Protein AF-A0A2T4IS53-F1 (afdb_monomer)

Organism: NCBI:txid1776423

Secondary structure (DSSP, 8-state):
------S-----HHHHHHHHHHHHHHHHTT---GGGHHHHHHHHHHHHH--S---HHHHHHHHT-

Sequence (65 aa):
MQDDTSPDAFISALDLDILRNAFRSSVAEGLIGESHWIQHAKDLVRELTGRVDADETIISKIIGR

Foldseek 3Di:
DDDPPDVPPPQDPVNLVVLLVVLVVCVVVVVDDPVCLLVVSQVSCCVSPVDNDDDPVSSCSSVVD

Structure (mmCIF, N/CA/C/O backbone):
data_AF-A0A2T4IS53-F1
#
_entry.id   AF-A0A2T4IS53-F1
#
loop_
_atom_site.group_PDB
_atom_site.id
_atom_site.type_symbol
_atom_site.label_atom_id
_atom_site.label_alt_id
_atom_site.label_comp_id
_atom_site.label_asym_id
_atom_site.label_entity_id
_atom_site.label_seq_id
_atom_site.pdbx_PDB_ins_code
_atom_site.Cartn_x
_atom_site.Cartn_y
_atom_site.Cartn_z
_atom_site.occupancy
_atom_site.B_iso_or_equiv
_atom_site.auth_seq_id
_atom_site.auth_comp_id
_atom_site.auth_asym_id
_atom_site.auth_atom_id
_atom_site.pdbx_PDB_model_num
ATOM 1 N N . MET A 1 1 ? 29.961 -9.400 -23.838 1.00 55.12 1 MET A N 1
ATOM 2 C CA . MET A 1 1 ? 29.527 -8.926 -22.510 1.00 55.12 1 MET A CA 1
ATOM 3 C C . MET A 1 1 ? 28.062 -9.282 -22.394 1.00 55.12 1 MET A C 1
ATOM 5 O O . MET A 1 1 ? 27.321 -8.964 -23.312 1.00 55.12 1 MET A O 1
ATOM 9 N N . GLN A 1 2 ? 27.728 -10.094 -21.395 1.00 49.50 2 GLN A N 1
ATOM 10 C CA . GLN A 1 2 ? 26.389 -10.624 -21.146 1.00 49.50 2 GLN A CA 1
ATOM 11 C C . GLN A 1 2 ? 25.516 -9.605 -20.405 1.00 49.50 2 GLN A C 1
ATOM 13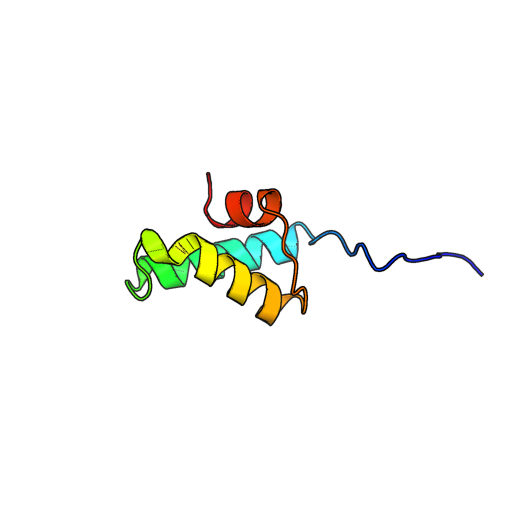 O O . GLN A 1 2 ? 26.044 -8.717 -19.740 1.00 49.50 2 GLN A O 1
ATOM 18 N N . ASP A 1 3 ? 24.212 -9.849 -20.525 1.00 45.75 3 ASP A N 1
ATOM 19 C CA . ASP A 1 3 ? 23.059 -9.236 -19.868 1.00 45.75 3 ASP A CA 1
ATOM 20 C C . ASP A 1 3 ? 22.669 -7.819 -20.300 1.00 45.75 3 ASP A C 1
ATOM 22 O O . ASP A 1 3 ? 23.004 -6.801 -19.698 1.00 45.75 3 ASP A O 1
ATOM 26 N N . ASP A 1 4 ? 21.857 -7.809 -21.357 1.00 50.69 4 ASP A N 1
ATOM 27 C CA . ASP A 1 4 ? 20.814 -6.819 -21.598 1.00 50.69 4 ASP A CA 1
ATOM 28 C C . ASP A 1 4 ? 19.775 -6.938 -20.464 1.00 50.69 4 ASP A C 1
ATOM 30 O O . ASP A 1 4 ? 18.724 -7.566 -20.599 1.00 50.69 4 ASP A O 1
ATOM 34 N N . THR A 1 5 ? 20.110 -6.413 -19.282 1.00 51.78 5 THR A N 1
ATOM 35 C CA . THR A 1 5 ? 19.146 -6.254 -18.191 1.00 51.78 5 THR A CA 1
ATOM 36 C C . THR A 1 5 ? 18.207 -5.126 -18.585 1.00 51.78 5 THR A C 1
ATOM 38 O O . THR A 1 5 ? 18.406 -3.961 -18.236 1.00 51.78 5 THR A O 1
ATOM 41 N N . SER A 1 6 ? 17.174 -5.470 -19.346 1.00 49.75 6 SER A N 1
ATOM 42 C CA . SER A 1 6 ? 15.980 -4.640 -19.456 1.00 49.75 6 SER A CA 1
ATOM 43 C C . SER A 1 6 ? 15.528 -4.255 -18.033 1.00 49.75 6 SER A C 1
ATOM 45 O O . SER A 1 6 ? 15.455 -5.135 -17.174 1.00 49.75 6 SER A O 1
ATOM 47 N N . PRO A 1 7 ? 15.207 -2.981 -17.733 1.00 49.41 7 PRO A N 1
ATOM 48 C CA . PRO A 1 7 ? 14.794 -2.533 -16.397 1.00 49.41 7 PRO A CA 1
ATOM 49 C C . PRO A 1 7 ? 13.387 -3.013 -15.996 1.00 49.41 7 PRO A C 1
ATOM 51 O O . PRO A 1 7 ? 12.743 -2.434 -15.118 1.00 49.41 7 PRO A O 1
ATOM 54 N N . ASP A 1 8 ? 12.933 -4.133 -16.556 1.00 50.25 8 ASP A N 1
ATOM 55 C CA . ASP A 1 8 ? 11.845 -4.947 -16.027 1.00 50.25 8 ASP A CA 1
ATOM 56 C C . ASP A 1 8 ? 12.358 -5.734 -14.802 1.00 50.25 8 ASP A C 1
ATOM 58 O O . ASP A 1 8 ? 12.350 -6.956 -14.726 1.00 50.25 8 ASP A O 1
ATOM 62 N N . ALA A 1 9 ? 12.914 -4.997 -13.838 1.00 57.12 9 ALA A N 1
ATOM 63 C CA . ALA A 1 9 ? 13.331 -5.445 -12.516 1.00 57.12 9 ALA A CA 1
ATOM 64 C C . ALA A 1 9 ? 12.153 -6.029 -11.713 1.00 57.12 9 ALA A C 1
ATOM 66 O O . ALA A 1 9 ? 11.633 -5.389 -10.803 1.00 57.12 9 ALA A O 1
ATOM 67 N N . PHE A 1 10 ? 11.702 -7.231 -12.068 1.00 68.81 10 PHE A N 1
ATOM 68 C CA . PHE A 1 10 ? 10.766 -8.031 -11.282 1.00 68.81 10 PHE A CA 1
ATOM 69 C C . PHE A 1 10 ? 11.032 -7.847 -9.780 1.00 68.81 10 PHE A C 1
ATOM 71 O O . PHE A 1 10 ? 12.148 -8.072 -9.315 1.00 68.81 10 PHE A O 1
ATOM 78 N N . ILE A 1 11 ? 10.012 -7.415 -9.027 1.00 74.56 11 ILE A N 1
ATOM 79 C CA . ILE A 1 11 ? 10.118 -7.274 -7.570 1.00 74.56 11 ILE A CA 1
ATOM 80 C C . ILE A 1 11 ? 10.500 -8.642 -7.004 1.00 74.56 11 ILE A C 1
ATOM 82 O O . ILE A 1 11 ? 9.793 -9.630 -7.236 1.00 74.56 11 ILE A O 1
ATOM 86 N N . SER A 1 12 ? 11.619 -8.703 -6.282 1.00 84.56 12 SER A N 1
ATOM 87 C CA . SER A 1 12 ? 12.071 -9.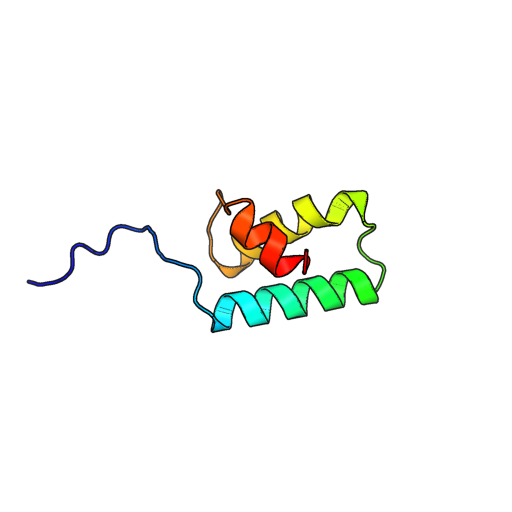948 -5.671 1.00 84.56 12 SER A CA 1
ATOM 88 C C . SER A 1 12 ? 11.053 -10.434 -4.642 1.00 84.56 12 SER A C 1
ATOM 90 O O . SER A 1 12 ? 10.322 -9.650 -4.034 1.00 84.56 12 SER A O 1
ATOM 92 N N . ALA A 1 13 ? 11.029 -11.742 -4.386 1.00 84.94 13 ALA A N 1
ATOM 93 C CA . ALA A 1 13 ? 10.197 -12.305 -3.325 1.00 84.94 13 ALA A CA 1
ATOM 94 C C . ALA A 1 13 ? 10.499 -11.667 -1.955 1.00 84.94 13 ALA A C 1
ATOM 96 O O . ALA A 1 13 ? 9.586 -11.501 -1.151 1.00 84.94 13 ALA A O 1
ATOM 97 N N . LEU A 1 14 ? 11.758 -11.271 -1.723 1.00 87.56 14 LEU A N 1
ATOM 98 C CA . LEU A 1 14 ? 12.176 -10.565 -0.513 1.00 87.56 14 LEU A CA 1
ATOM 99 C C . LEU A 1 14 ? 11.567 -9.158 -0.427 1.00 87.56 14 LEU A C 1
ATOM 101 O O . LEU A 1 14 ? 10.967 -8.821 0.588 1.00 87.56 14 LEU A O 1
ATOM 105 N N . ASP A 1 15 ? 11.675 -8.361 -1.493 1.00 86.94 15 ASP A N 1
ATOM 106 C CA . ASP A 1 15 ? 11.093 -7.013 -1.542 1.00 86.94 15 ASP A CA 1
ATOM 107 C C . ASP A 1 15 ? 9.576 -7.061 -1.342 1.00 86.94 15 ASP A C 1
ATOM 109 O O . ASP A 1 15 ? 9.008 -6.255 -0.608 1.00 86.94 15 ASP A O 1
ATOM 113 N N . LEU A 1 16 ? 8.913 -8.054 -1.943 1.00 87.69 16 LEU A N 1
ATOM 114 C CA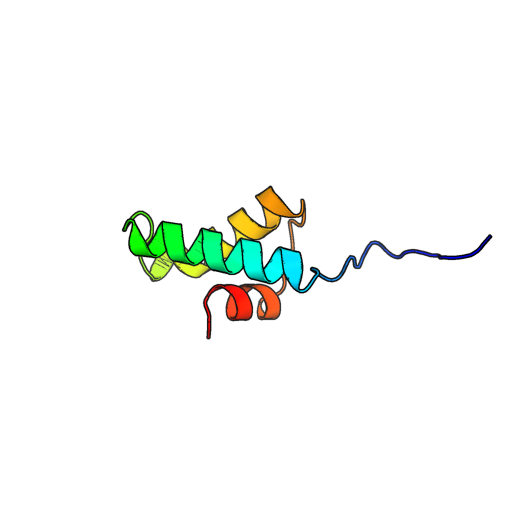 . LEU A 1 16 ? 7.477 -8.255 -1.782 1.00 87.69 16 LEU A CA 1
ATOM 115 C C . LEU A 1 16 ? 7.089 -8.586 -0.331 1.00 87.69 16 LEU A C 1
ATOM 117 O O . LEU A 1 16 ? 6.046 -8.127 0.137 1.00 87.69 16 LEU A O 1
ATOM 121 N N . ASP A 1 17 ? 7.898 -9.373 0.380 1.00 90.75 17 ASP A N 1
ATOM 122 C CA . ASP A 1 17 ? 7.658 -9.700 1.790 1.00 90.75 17 ASP A CA 1
ATOM 123 C C . ASP A 1 17 ? 7.828 -8.467 2.691 1.00 90.75 17 ASP A C 1
ATOM 125 O O . ASP A 1 17 ? 6.966 -8.176 3.526 1.00 90.75 17 ASP A O 1
ATOM 129 N N . ILE A 1 18 ? 8.870 -7.668 2.436 1.00 91.44 18 ILE A N 1
ATOM 130 C CA . ILE A 1 18 ? 9.106 -6.389 3.121 1.00 91.44 18 ILE A CA 1
ATOM 131 C C . ILE A 1 18 ? 7.926 -5.435 2.892 1.00 91.44 18 ILE A C 1
ATOM 133 O O . ILE A 1 18 ? 7.381 -4.893 3.856 1.00 91.44 18 ILE A O 1
ATOM 137 N N . LEU A 1 19 ? 7.488 -5.275 1.639 1.00 91.94 19 LEU A N 1
ATOM 138 C CA . LEU A 1 19 ? 6.347 -4.434 1.262 1.00 91.94 19 LEU A CA 1
ATOM 139 C C . LEU A 1 19 ? 5.056 -4.868 1.962 1.00 91.94 19 LEU A C 1
ATOM 141 O O . LEU A 1 19 ? 4.329 -4.032 2.499 1.00 91.94 19 LEU A O 1
ATOM 145 N N . ARG A 1 20 ? 4.782 -6.177 2.001 1.00 92.12 20 ARG A N 1
ATOM 146 C CA . ARG A 1 20 ? 3.629 -6.742 2.718 1.00 92.12 20 ARG A CA 1
ATOM 147 C C . ARG A 1 20 ? 3.679 -6.444 4.204 1.00 92.12 20 ARG A C 1
ATOM 149 O O . ARG A 1 20 ? 2.662 -6.063 4.779 1.00 92.12 20 ARG A O 1
ATOM 156 N N . ASN A 1 21 ? 4.834 -6.633 4.832 1.00 92.62 21 ASN A N 1
ATOM 157 C CA . ASN A 1 21 ? 4.970 -6.398 6.260 1.00 92.62 21 ASN A CA 1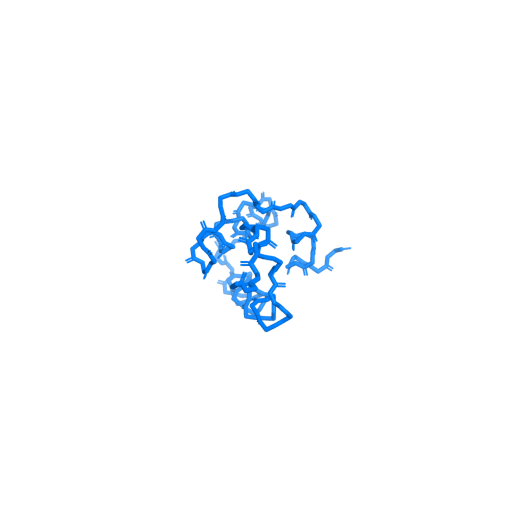
ATOM 158 C C . ASN A 1 21 ? 4.826 -4.906 6.595 1.00 92.62 21 ASN A C 1
ATOM 160 O O . ASN A 1 21 ? 4.098 -4.565 7.525 1.00 92.62 21 ASN A O 1
ATOM 164 N N . ALA A 1 22 ? 5.436 -4.021 5.799 1.00 91.88 22 ALA A N 1
ATOM 165 C CA . ALA A 1 22 ? 5.286 -2.573 5.939 1.00 91.88 22 ALA A CA 1
ATOM 166 C C . ALA A 1 22 ? 3.819 -2.139 5.784 1.00 91.88 22 ALA A C 1
ATOM 168 O O . ALA A 1 22 ? 3.285 -1.446 6.649 1.00 91.88 22 ALA A O 1
ATOM 169 N N . PHE A 1 23 ? 3.142 -2.623 4.738 1.00 92.69 23 PHE A N 1
ATOM 170 C CA . PHE A 1 23 ? 1.720 -2.373 4.517 1.00 92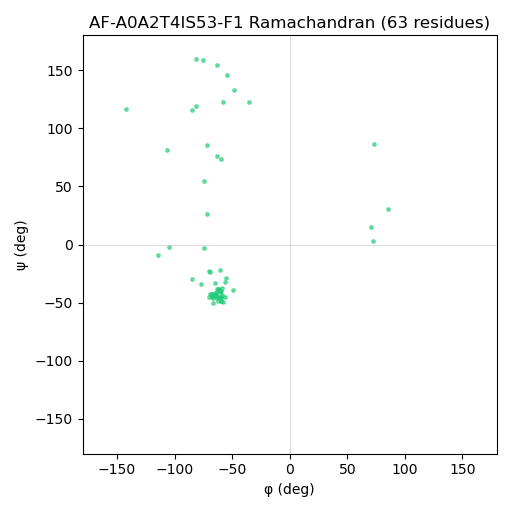.69 23 PHE A CA 1
ATOM 171 C C . PHE A 1 23 ? 0.867 -2.854 5.698 1.00 92.69 23 PHE A C 1
ATOM 173 O O . PHE A 1 23 ? 0.050 -2.098 6.226 1.00 92.69 23 PHE A O 1
ATOM 180 N N . ARG A 1 24 ? 1.080 -4.094 6.157 1.00 91.56 24 ARG A N 1
ATOM 181 C CA . ARG A 1 24 ? 0.317 -4.677 7.268 1.00 91.56 24 ARG A CA 1
ATOM 182 C C . ARG A 1 24 ? 0.512 -3.898 8.565 1.00 91.56 24 ARG A C 1
ATOM 184 O O . ARG A 1 24 ? -0.461 -3.728 9.294 1.00 91.56 24 ARG A O 1
ATOM 191 N N . SER A 1 25 ? 1.721 -3.410 8.835 1.00 91.88 25 SER A N 1
ATOM 192 C CA . SER A 1 25 ? 1.984 -2.529 9.976 1.00 91.88 25 SER A CA 1
ATOM 193 C C . SER A 1 25 ? 1.207 -1.219 9.858 1.00 91.88 25 SER A C 1
ATOM 195 O O . SER A 1 25 ? 0.462 -0.896 10.775 1.00 91.88 25 SER A O 1
ATOM 197 N N . SER A 1 26 ? 1.248 -0.531 8.710 1.00 87.69 26 SER A N 1
ATOM 198 C CA . SER A 1 26 ? 0.490 0.719 8.520 1.00 87.69 26 SER A CA 1
ATOM 199 C C . SER A 1 26 ? -1.023 0.542 8.702 1.00 87.69 26 SER A C 1
ATOM 201 O O . SER A 1 26 ? -1.692 1.413 9.260 1.00 87.69 26 SER A O 1
ATOM 203 N N . VAL A 1 27 ? -1.572 -0.591 8.254 1.00 88.75 27 VAL A N 1
ATOM 204 C CA . VAL A 1 27 ? -2.988 -0.933 8.460 1.00 88.75 27 VAL A CA 1
ATOM 205 C C . VAL A 1 27 ? -3.276 -1.252 9.930 1.00 88.75 27 VAL A C 1
ATOM 207 O O . VAL A 1 27 ? -4.257 -0.754 10.479 1.00 88.75 27 VAL A O 1
ATOM 210 N N . ALA A 1 28 ? -2.427 -2.050 10.585 1.00 88.44 28 ALA A N 1
ATOM 211 C CA . ALA A 1 28 ? -2.592 -2.434 11.989 1.00 88.44 28 ALA A CA 1
ATOM 212 C C . ALA A 1 28 ? -2.468 -1.242 12.951 1.00 88.44 28 ALA A C 1
ATOM 214 O O . ALA A 1 28 ? -3.167 -1.190 13.960 1.00 88.44 28 ALA A O 1
ATOM 215 N N . GLU A 1 29 ? -1.626 -0.266 12.616 1.00 88.94 29 GLU A N 1
ATOM 216 C CA . GLU A 1 29 ? -1.485 0.998 13.343 1.00 88.94 29 GLU A CA 1
ATOM 217 C C . GLU A 1 29 ? -2.662 1.961 13.097 1.00 88.94 29 GLU A C 1
ATOM 219 O O . GLU A 1 29 ? -2.724 3.034 13.694 1.00 88.94 29 GLU A O 1
ATOM 224 N N . GLY A 1 30 ? -3.620 1.589 12.238 1.00 83.06 30 GLY A N 1
ATOM 225 C CA . GLY A 1 30 ? -4.810 2.389 11.951 1.00 83.06 30 GLY A CA 1
ATOM 226 C C . GLY A 1 30 ? -4.515 3.660 11.156 1.00 83.06 30 GLY A C 1
ATOM 227 O O . GLY A 1 30 ? -5.368 4.540 11.067 1.00 83.06 30 GLY A O 1
ATOM 228 N N . LEU A 1 31 ? -3.324 3.760 10.560 1.00 81.75 31 LEU A N 1
ATOM 229 C CA . LEU A 1 31 ? -2.911 4.928 9.787 1.00 81.75 31 LEU A CA 1
ATOM 230 C C . LEU A 1 31 ? -3.708 5.039 8.479 1.00 81.75 31 LEU A C 1
ATOM 232 O O . LEU A 1 31 ? -3.811 6.126 7.911 1.00 81.75 31 LEU A O 1
ATOM 236 N N . ILE A 1 32 ? -4.260 3.918 7.987 1.00 87.38 32 ILE A N 1
ATOM 237 C CA . ILE A 1 32 ? -4.802 3.811 6.628 1.00 87.38 32 ILE A CA 1
ATOM 238 C C . ILE A 1 32 ? -6.067 2.954 6.586 1.00 87.38 32 ILE A C 1
ATOM 240 O O . ILE A 1 32 ? -6.042 1.748 6.829 1.00 87.38 32 ILE A O 1
ATOM 244 N N . GLY A 1 33 ? -7.182 3.582 6.210 1.00 86.19 33 GLY A N 1
ATOM 245 C CA . GLY A 1 33 ? -8.444 2.893 5.930 1.00 86.19 33 GLY A CA 1
ATOM 246 C C . GLY A 1 33 ? -8.442 2.164 4.581 1.00 86.19 33 GLY A C 1
ATOM 247 O O . GLY A 1 33 ? -7.688 2.528 3.680 1.00 86.19 33 GLY A O 1
ATOM 248 N N . GLU A 1 34 ? -9.326 1.174 4.424 1.00 86.44 34 GLU A N 1
ATOM 249 C CA . GLU A 1 34 ? -9.430 0.305 3.233 1.00 86.44 34 GLU A CA 1
ATOM 250 C C . GLU A 1 34 ? -9.473 1.064 1.901 1.00 86.44 34 GLU A C 1
ATOM 252 O O . GLU A 1 34 ? -8.814 0.677 0.936 1.00 86.44 34 GLU A O 1
ATOM 257 N N . SER A 1 35 ? -10.171 2.201 1.858 1.00 88.75 35 SER A N 1
ATOM 258 C CA . SER A 1 35 ? -10.260 3.060 0.669 1.00 88.75 35 SER A CA 1
ATOM 259 C C . SER A 1 35 ? -8.905 3.605 0.195 1.00 88.75 35 SER A C 1
ATOM 261 O O . SER A 1 35 ? -8.768 3.981 -0.967 1.00 88.75 35 SER A O 1
ATOM 263 N N . HIS A 1 36 ? -7.902 3.650 1.074 1.00 90.44 36 HIS A N 1
ATOM 264 C CA . HIS A 1 36 ? -6.560 4.161 0.790 1.00 90.44 36 HIS A CA 1
ATOM 265 C C . HIS A 1 36 ? -5.508 3.056 0.638 1.00 90.44 36 HIS A C 1
ATOM 267 O O . HIS A 1 36 ? -4.363 3.359 0.306 1.00 90.44 36 HIS A O 1
ATOM 273 N N . TRP A 1 37 ? -5.869 1.780 0.814 1.00 91.38 37 TRP A N 1
ATOM 274 C CA . TRP A 1 37 ? -4.919 0.663 0.751 1.00 91.38 37 TRP A CA 1
ATOM 275 C C . TRP A 1 37 ? -4.194 0.568 -0.591 1.00 91.38 37 TRP A C 1
ATOM 277 O O . TRP A 1 37 ? -2.980 0.393 -0.624 1.00 91.38 37 TRP A O 1
ATOM 287 N N . ILE A 1 38 ? -4.923 0.738 -1.696 1.00 90.69 38 ILE A N 1
ATOM 288 C CA . ILE A 1 38 ? -4.353 0.680 -3.049 1.00 90.69 38 ILE A CA 1
ATOM 289 C C . ILE A 1 38 ? -3.333 1.802 -3.255 1.00 90.69 38 ILE A C 1
ATOM 291 O O . ILE A 1 38 ? -2.247 1.556 -3.773 1.00 90.69 38 ILE A O 1
ATOM 295 N N . GLN A 1 39 ? -3.671 3.028 -2.847 1.00 91.44 39 GLN A N 1
ATOM 296 C CA . GLN A 1 39 ? -2.775 4.174 -2.998 1.00 91.44 39 GLN A CA 1
ATOM 297 C C . GLN A 1 39 ? -1.529 4.012 -2.122 1.00 91.44 39 GLN A C 1
ATOM 299 O O . GLN A 1 39 ? -0.419 4.227 -2.595 1.00 91.44 39 GLN A O 1
ATOM 304 N N . HIS A 1 40 ? -1.701 3.562 -0.877 1.00 91.88 40 HIS A N 1
ATOM 305 C CA . HIS A 1 40 ? -0.578 3.335 0.031 1.00 91.88 40 HIS A CA 1
ATOM 306 C C . HIS A 1 40 ? 0.363 2.236 -0.451 1.00 91.88 40 HIS A C 1
ATOM 308 O O . HIS A 1 40 ? 1.576 2.391 -0.405 1.00 91.88 40 HIS A O 1
ATOM 314 N N . ALA A 1 41 ? -0.181 1.128 -0.958 1.00 91.56 41 ALA A N 1
ATOM 315 C CA . ALA A 1 41 ? 0.634 0.056 -1.516 1.00 91.56 41 ALA A CA 1
ATOM 316 C C . ALA A 1 41 ? 1.455 0.539 -2.725 1.00 91.56 41 ALA A C 1
ATOM 318 O O . ALA A 1 41 ? 2.615 0.156 -2.860 1.00 91.56 41 ALA A O 1
ATOM 319 N N . LYS A 1 42 ? 0.887 1.403 -3.579 1.00 91.31 42 LYS A N 1
ATOM 320 C CA . LYS A 1 42 ? 1.623 2.024 -4.694 1.00 91.31 42 LYS A CA 1
ATOM 321 C C . LYS A 1 42 ? 2.746 2.925 -4.198 1.00 91.31 42 LYS A C 1
ATOM 323 O O . LYS A 1 42 ? 3.854 2.839 -4.722 1.00 91.31 42 LYS A O 1
ATOM 328 N N . ASP A 1 43 ? 2.472 3.747 -3.190 1.00 91.44 43 ASP A N 1
ATOM 329 C CA . ASP A 1 43 ? 3.480 4.643 -2.629 1.00 91.44 43 ASP A CA 1
ATOM 330 C C . ASP A 1 43 ? 4.619 3.851 -1.971 1.00 91.44 43 ASP A C 1
ATOM 332 O O . ASP A 1 43 ? 5.773 4.068 -2.317 1.00 91.44 43 ASP A O 1
ATOM 336 N N . LEU A 1 44 ? 4.308 2.814 -1.184 1.00 90.56 44 LEU A N 1
ATOM 337 C CA . LEU A 1 44 ? 5.304 1.900 -0.611 1.00 90.56 44 LEU A CA 1
ATOM 338 C C . LEU A 1 44 ? 6.189 1.238 -1.674 1.00 90.56 44 LEU A C 1
ATOM 340 O O . LEU A 1 44 ? 7.407 1.173 -1.505 1.00 90.56 44 LEU A O 1
ATOM 344 N N . VAL A 1 45 ? 5.604 0.747 -2.773 1.00 89.88 45 VAL A N 1
ATOM 345 C CA . VAL A 1 45 ? 6.389 0.165 -3.876 1.00 89.88 45 VAL A CA 1
ATOM 346 C C . VAL A 1 45 ? 7.315 1.216 -4.471 1.00 89.88 45 VAL A C 1
ATOM 348 O O . VAL A 1 45 ? 8.499 0.945 -4.679 1.00 89.88 45 VAL A O 1
ATOM 351 N N . ARG A 1 46 ? 6.802 2.419 -4.716 1.00 89.44 46 ARG A N 1
ATOM 352 C CA . ARG A 1 46 ? 7.582 3.519 -5.273 1.00 89.44 46 ARG A CA 1
ATOM 353 C C . ARG A 1 46 ? 8.704 3.967 -4.341 1.00 89.44 46 ARG A C 1
ATOM 355 O O . ARG A 1 46 ? 9.810 4.189 -4.821 1.00 89.44 46 ARG A O 1
ATOM 362 N N . GLU A 1 47 ? 8.456 4.064 -3.041 1.00 89.12 47 GLU A N 1
ATOM 363 C CA . GLU A 1 47 ? 9.455 4.474 -2.053 1.00 89.12 47 GLU A CA 1
ATOM 364 C C . GLU A 1 47 ? 10.551 3.420 -1.856 1.00 89.12 47 GLU A C 1
ATOM 366 O O . GLU A 1 47 ? 11.731 3.767 -1.808 1.00 89.12 47 GLU A O 1
ATOM 371 N N . LEU A 1 48 ? 10.190 2.135 -1.783 1.00 84.69 48 LEU A N 1
ATOM 372 C CA . LEU A 1 48 ? 11.146 1.060 -1.491 1.00 84.69 48 LEU A CA 1
ATOM 373 C C . LEU A 1 48 ? 11.884 0.540 -2.727 1.00 84.69 48 LEU A C 1
ATOM 375 O O . LEU A 1 48 ? 13.022 0.092 -2.612 1.00 84.69 48 LEU A O 1
ATOM 379 N N . THR A 1 49 ? 11.261 0.593 -3.907 1.00 82.69 49 THR A N 1
ATOM 380 C CA . THR A 1 49 ? 11.838 0.035 -5.147 1.00 82.69 49 THR A CA 1
ATOM 381 C C . THR A 1 49 ? 12.159 1.091 -6.205 1.00 82.69 49 THR A C 1
ATOM 383 O O . THR A 1 49 ? 12.759 0.771 -7.229 1.00 82.69 49 THR A O 1
ATOM 386 N N . GLY A 1 50 ? 11.741 2.346 -6.006 1.00 83.25 50 GLY A N 1
ATOM 387 C CA . GLY A 1 50 ? 11.861 3.409 -7.009 1.00 83.25 50 GLY A CA 1
ATOM 388 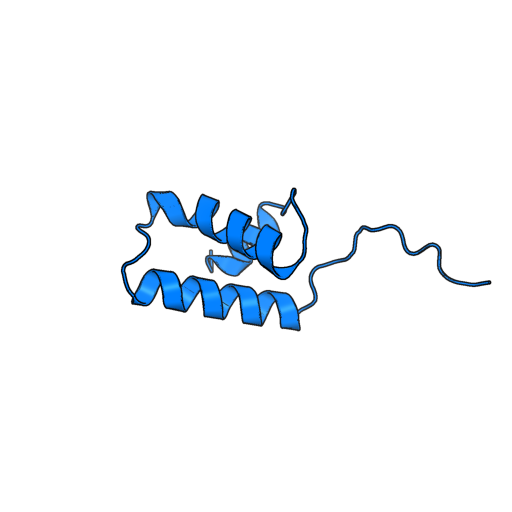C C . GLY A 1 50 ? 10.902 3.262 -8.198 1.00 83.25 50 GLY A C 1
ATOM 389 O O . GLY A 1 50 ? 10.953 4.069 -9.127 1.00 83.25 50 GLY A O 1
ATOM 390 N N . ARG A 1 51 ? 10.025 2.247 -8.202 1.00 80.12 51 ARG A N 1
ATOM 391 C CA . ARG A 1 51 ? 9.101 1.965 -9.310 1.00 80.12 51 ARG A CA 1
ATOM 392 C C . ARG A 1 51 ? 7.828 2.786 -9.196 1.00 80.12 51 ARG A C 1
ATOM 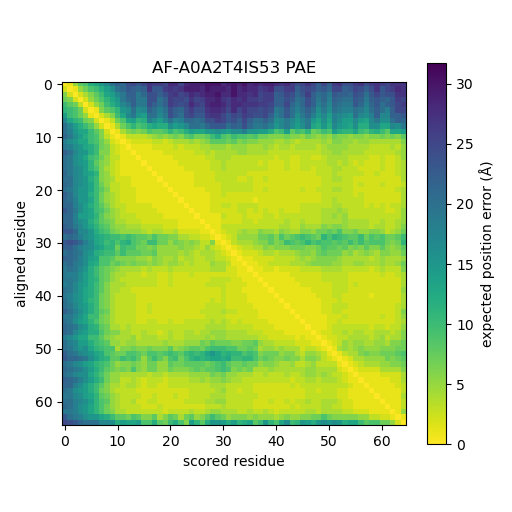394 O O . ARG A 1 51 ? 7.037 2.597 -8.281 1.00 80.12 51 ARG A O 1
ATOM 401 N N . VAL A 1 52 ? 7.621 3.673 -10.163 1.00 75.00 52 VAL A N 1
ATOM 402 C CA . VAL A 1 52 ? 6.429 4.530 -10.229 1.00 75.00 52 VAL A CA 1
ATOM 403 C C . VAL A 1 52 ? 5.204 3.756 -10.732 1.00 75.00 52 VAL A C 1
ATOM 405 O O . VAL A 1 52 ? 4.102 3.973 -10.234 1.00 75.00 52 VAL A O 1
ATOM 408 N N . ASP A 1 53 ? 5.405 2.798 -11.637 1.00 73.75 53 ASP A N 1
ATOM 409 C CA . ASP A 1 53 ? 4.343 1.980 -12.228 1.00 73.75 53 ASP A CA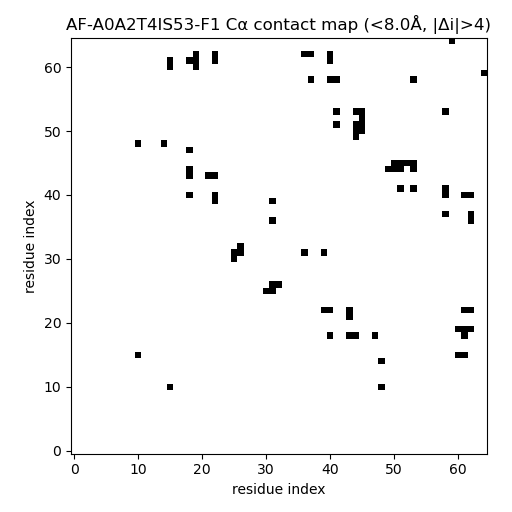 1
ATOM 410 C C . ASP A 1 53 ? 4.376 0.560 -11.657 1.00 73.75 53 ASP A C 1
ATOM 412 O O . ASP A 1 53 ? 4.946 -0.371 -12.225 1.00 73.75 53 ASP A O 1
ATOM 416 N N . ALA A 1 54 ? 3.794 0.403 -10.470 1.00 79.50 54 ALA A N 1
ATOM 417 C CA . ALA A 1 54 ? 3.544 -0.908 -9.890 1.00 79.50 54 ALA A CA 1
ATOM 418 C C . ALA A 1 54 ? 2.264 -1.513 -10.486 1.00 79.50 54 ALA A C 1
ATOM 420 O O . ALA A 1 54 ? 1.173 -0.966 -10.303 1.00 79.50 54 ALA A O 1
ATOM 421 N N . ASP A 1 55 ? 2.393 -2.662 -11.152 1.00 84.56 55 ASP A N 1
ATOM 422 C CA . ASP A 1 55 ? 1.261 -3.427 -11.682 1.00 84.56 55 ASP A CA 1
ATOM 423 C C . ASP A 1 55 ? 0.209 -3.752 -10.614 1.00 84.56 55 ASP A C 1
ATOM 425 O O . ASP A 1 55 ? 0.533 -4.091 -9.470 1.00 84.56 55 ASP A O 1
ATOM 429 N N . GLU A 1 56 ? -1.066 -3.784 -11.012 1.00 85.50 56 GLU A N 1
ATOM 430 C CA . GLU A 1 56 ? -2.180 -4.182 -10.135 1.00 85.50 56 GLU A CA 1
ATOM 431 C C . GLU A 1 56 ? -1.983 -5.569 -9.509 1.00 85.50 56 GLU A C 1
ATOM 433 O O . GLU A 1 56 ? -2.431 -5.817 -8.388 1.00 85.50 56 GLU A O 1
ATOM 438 N N . THR A 1 57 ? -1.257 -6.460 -10.187 1.00 87.25 57 THR A N 1
ATOM 439 C CA . THR A 1 57 ? -0.908 -7.785 -9.656 1.00 87.25 57 THR A CA 1
ATOM 440 C C . THR A 1 57 ? 0.010 -7.687 -8.436 1.00 87.25 57 THR A C 1
ATOM 442 O O . THR A 1 57 ? -0.171 -8.414 -7.458 1.00 87.25 57 THR A O 1
ATOM 445 N N . ILE A 1 58 ? 0.998 -6.789 -8.468 1.00 86.19 58 ILE A N 1
ATOM 446 C CA . ILE A 1 58 ? 1.908 -6.545 -7.341 1.00 86.19 58 ILE A CA 1
ATOM 447 C C . ILE A 1 58 ? 1.121 -5.930 -6.187 1.00 86.19 58 ILE A C 1
ATOM 449 O O . ILE A 1 58 ? 1.222 -6.394 -5.052 1.00 86.19 58 ILE A O 1
ATOM 453 N N . ILE A 1 59 ? 0.291 -4.934 -6.492 1.00 90.19 59 ILE A N 1
ATOM 454 C CA . ILE A 1 59 ? -0.535 -4.253 -5.497 1.00 90.19 59 ILE A CA 1
ATOM 455 C C . ILE A 1 59 ? -1.496 -5.234 -4.814 1.00 90.19 59 ILE A C 1
ATOM 457 O O . ILE A 1 59 ? -1.543 -5.285 -3.587 1.00 90.19 59 ILE A O 1
ATOM 461 N N . SER A 1 60 ? -2.172 -6.098 -5.573 1.00 90.00 60 SER A N 1
ATOM 462 C CA . SER A 1 60 ? -3.058 -7.134 -5.016 1.00 90.00 60 SER A CA 1
ATOM 46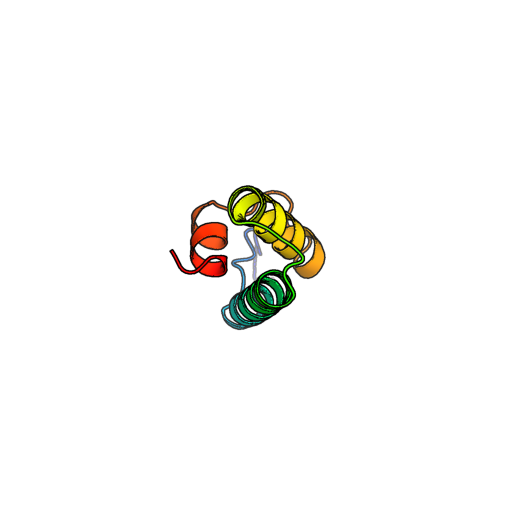3 C C . SER A 1 60 ? -2.299 -8.109 -4.114 1.00 90.00 60 SER A C 1
ATOM 465 O O . SER A 1 60 ? -2.741 -8.409 -3.003 1.00 90.00 60 SER A O 1
ATOM 467 N N . LYS A 1 61 ? -1.082 -8.509 -4.516 1.00 88.44 61 LYS A N 1
ATOM 468 C CA . LYS A 1 61 ? -0.212 -9.337 -3.673 1.00 88.44 61 LYS A CA 1
ATOM 469 C C . LYS A 1 61 ? 0.143 -8.652 -2.357 1.00 88.44 61 LYS A C 1
ATOM 471 O O . LYS A 1 61 ? 0.176 -9.358 -1.352 1.00 88.44 61 LYS A O 1
ATOM 476 N N . ILE A 1 62 ? 0.410 -7.345 -2.342 1.00 89.12 62 ILE A N 1
ATOM 477 C CA . ILE A 1 62 ? 0.739 -6.593 -1.117 1.00 89.12 62 ILE A CA 1
ATOM 478 C C . ILE A 1 62 ? -0.469 -6.521 -0.182 1.00 89.12 62 ILE A C 1
ATOM 480 O O . ILE A 1 62 ? -0.335 -6.800 1.008 1.00 89.12 62 ILE A O 1
ATOM 484 N N . ILE A 1 63 ? -1.645 -6.212 -0.731 1.00 88.19 63 ILE A N 1
ATOM 485 C CA . ILE A 1 63 ? -2.890 -6.082 0.039 1.00 88.19 63 ILE A CA 1
ATOM 486 C C . ILE A 1 63 ? -3.383 -7.456 0.542 1.00 88.19 63 ILE A C 1
ATOM 488 O O . ILE A 1 63 ? -4.088 -7.534 1.545 1.00 88.19 63 ILE A O 1
ATOM 492 N N . GLY A 1 64 ? -2.979 -8.549 -0.115 1.00 82.88 64 GLY A N 1
ATOM 493 C CA . GLY A 1 64 ? -3.349 -9.918 0.256 1.00 82.88 64 GLY A CA 1
ATOM 494 C C . GLY A 1 64 ? -4.691 -10.367 -0.326 1.00 82.88 64 GLY A C 1
ATOM 495 O O . GLY A 1 64 ? -5.388 -11.160 0.307 1.00 82.88 64 GLY A O 1
ATOM 496 N N . ARG A 1 65 ? -5.052 -9.847 -1.504 1.00 62.56 65 ARG A N 1
ATOM 497 C CA . ARG A 1 65 ? -6.287 -10.157 -2.237 1.00 62.56 65 ARG A CA 1
ATOM 498 C C . ARG A 1 65 ? -5.979 -10.954 -3.500 1.00 62.56 65 ARG A C 1
ATOM 500 O O . ARG A 1 65 ? -6.817 -11.813 -3.841 1.00 62.56 65 ARG A O 1
#

Mean predicted aligned error: 7.17 Å

pLDDT: mean 81.72, std 13.57, range [45.75, 92.69]

Radius of gyration: 13.08 Å; Cα contacts (8 Å, |Δi|>4): 44; chains: 1; bounding box: 40×17×36 Å

Solvent-accessible surface area (backbone atoms only — not comparable to full-atom values): 4078 Å² total; per-residue (Å²): 137,85,79,91,73,64,88,78,70,71,79,46,75,66,57,50,50,53,50,26,52,54,49,50,48,43,43,73,71,64,78,48,57,80,92,44,47,68,60,51,47,47,49,52,44,24,73,78,69,69,40,84,82,69,53,70,69,59,44,34,61,45,77,70,110